Protein AF-A0A7T8GUS4-F1 (afdb_monomer_lite)

Sequence (149 aa):
DAEEMDMKSHGSVISHLLSQVRIGMDLTKIRRSLWRCIRTSLPTRLFHGIAEGSSPEERMVGVLRGDGHPLPKKPYNPILGETFYCHWELPEEDGGSSSSKLSSEGPLPRCKEDDLVFVAEQVSHHPPISAFMRNIKRRGFCECTYLHK

InterPro domains:
  IPR000648 Oxysterol-binding protein [PF01237] (73-135)
  IPR000648 Oxysterol-binding protein [PTHR10972] (4-141)
  IPR018494 Oxysterol-binding protein, conserved site [PS01013] (121-131)
  IPR037239 Oxysterol-binding protein superfamily [SSF144000] (8-142)

Radius of gyration: 21.09 Å; chains: 1; bounding box: 67×36×52 Å

Organism: Caligus rogercresseyi (NCBI:txid217165)

Foldseek 3Di:
DVVVVVVVVVVVVVVVVVVVDDDPDDPLPPDDAQVVQVVVFQPPPQQLCLLVDPDPVSNVVSVVVRPDGDRGDDHHQDDAFDKDKDKADDDDDVPDPQQPDQPPDDPDRRDGLQIWIKMKGQHDVVQTKMWMWIDRRVSRDIDTDMDGD

Secondary structure (DSSP, 8-state):
-HHHHHHHHHHHHHHHHHHHPPTT---TTS---HHHHHHHH--TTTTTTGGG-SSHHHHHHHHHHTT--PPPS----PPTT-EEEEEEPPPPPTTS-----B-SSSS-TT-BTTSEEEEEEEEEETTEEEEEEEEETTTTEEEEEEEE-

Structure (mmCIF, N/CA/C/O backbone):
data_AF-A0A7T8GUS4-F1
#
_entry.id   AF-A0A7T8GUS4-F1
#
loop_
_atom_site.group_PDB
_atom_site.id
_atom_site.type_symbol
_atom_site.label_atom_id
_atom_site.label_alt_id
_atom_site.label_comp_id
_atom_site.label_asym_id
_atom_site.label_entity_id
_atom_site.label_seq_id
_atom_site.pdbx_PDB_ins_code
_atom_site.Cartn_x
_atom_site.Cartn_y
_atom_site.Cartn_z
_atom_site.occupancy
_atom_site.B_iso_or_equiv
_atom_site.auth_seq_id
_atom_site.auth_comp_id
_atom_site.auth_asym_id
_atom_site.auth_atom_id
_atom_site.pdbx_PDB_model_num
ATOM 1 N N . ASP A 1 1 ? 44.944 19.926 -3.735 1.00 48.31 1 ASP A N 1
ATOM 2 C CA . ASP A 1 1 ? 45.413 18.988 -4.779 1.00 48.31 1 ASP A CA 1
ATOM 3 C C . ASP A 1 1 ? 44.629 17.682 -4.881 1.00 48.31 1 ASP A C 1
ATOM 5 O O . ASP A 1 1 ? 44.243 17.343 -5.991 1.00 48.31 1 ASP A O 1
ATOM 9 N N . ALA A 1 2 ? 44.308 16.975 -3.789 1.00 49.81 2 ALA A N 1
ATOM 10 C CA . ALA A 1 2 ? 43.504 15.741 -3.874 1.00 49.81 2 ALA A CA 1
ATOM 11 C C . ALA A 1 2 ? 42.0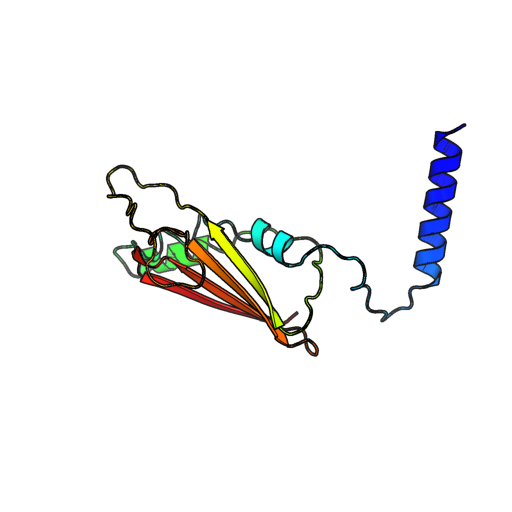24 15.971 -4.267 1.00 49.81 2 ALA A C 1
ATOM 13 O O . ALA A 1 2 ? 41.480 15.223 -5.075 1.00 49.81 2 ALA A O 1
ATOM 14 N N . GLU A 1 3 ? 41.387 17.036 -3.768 1.00 51.75 3 GLU A N 1
ATOM 15 C CA . GLU A 1 3 ? 39.976 17.352 -4.076 1.00 51.75 3 GLU A CA 1
ATOM 16 C C . GLU A 1 3 ? 39.765 17.861 -5.517 1.00 51.75 3 GLU A C 1
ATOM 18 O O . GLU A 1 3 ? 38.722 17.633 -6.127 1.00 51.75 3 GLU A O 1
ATOM 23 N N . GLU A 1 4 ? 40.780 18.498 -6.109 1.00 51.56 4 GLU A N 1
ATOM 24 C CA . GLU A 1 4 ? 40.706 19.018 -7.482 1.00 51.56 4 GLU A CA 1
ATOM 25 C C . GLU A 1 4 ? 40.830 17.903 -8.540 1.00 51.56 4 GLU A C 1
ATOM 27 O O . GLU A 1 4 ? 40.249 17.989 -9.627 1.00 51.56 4 GLU A O 1
ATOM 32 N N . MET A 1 5 ? 41.563 16.829 -8.217 1.00 51.66 5 MET A N 1
ATOM 33 C CA . MET A 1 5 ? 41.643 15.617 -9.041 1.00 51.66 5 MET A CA 1
ATOM 34 C C . MET A 1 5 ? 40.341 14.808 -8.999 1.00 51.66 5 MET A C 1
ATOM 36 O O . MET A 1 5 ? 39.923 14.274 -10.029 1.00 51.66 5 MET A O 1
ATOM 40 N N . ASP A 1 6 ? 39.679 14.760 -7.843 1.00 53.78 6 ASP A N 1
ATOM 41 C CA . ASP A 1 6 ? 38.414 14.046 -7.652 1.00 53.78 6 ASP A CA 1
ATOM 42 C C . ASP A 1 6 ? 37.279 14.677 -8.477 1.00 53.78 6 ASP A C 1
ATOM 44 O O . ASP A 1 6 ? 36.577 13.999 -9.229 1.00 53.78 6 ASP A O 1
ATOM 48 N N . MET A 1 7 ? 37.181 16.010 -8.479 1.00 54.69 7 MET A N 1
ATOM 49 C CA . MET A 1 7 ? 36.165 16.738 -9.249 1.00 54.69 7 MET A CA 1
ATOM 50 C C . MET A 1 7 ? 36.341 16.588 -10.773 1.00 54.69 7 MET A C 1
ATOM 52 O O . MET A 1 7 ? 35.358 16.451 -11.508 1.00 54.69 7 MET A O 1
ATOM 56 N N . LYS A 1 8 ? 37.591 16.545 -11.260 1.00 57.38 8 LYS A N 1
ATOM 57 C CA . LYS A 1 8 ? 37.919 16.277 -12.676 1.00 57.38 8 LYS A CA 1
ATOM 58 C C . LYS A 1 8 ? 37.608 14.827 -13.070 1.00 57.38 8 LYS A C 1
ATOM 60 O O . LYS A 1 8 ? 37.084 14.592 -14.160 1.00 57.38 8 LYS A O 1
ATOM 65 N N . SER A 1 9 ? 37.869 13.870 -12.178 1.00 56.56 9 SER A N 1
ATOM 66 C CA . SER A 1 9 ? 37.525 12.453 -12.362 1.00 56.56 9 SER A CA 1
ATOM 67 C C . SER A 1 9 ? 36.008 12.252 -12.452 1.00 56.56 9 SER A C 1
ATOM 69 O O . SER A 1 9 ? 35.504 11.659 -13.410 1.00 56.56 9 SER A O 1
ATOM 71 N N . HIS A 1 10 ? 35.253 12.853 -11.529 1.00 56.88 10 HIS A N 1
ATOM 72 C CA . HIS A 1 10 ? 33.791 12.830 -11.540 1.00 56.88 10 HIS A CA 1
ATOM 73 C C . HIS A 1 10 ? 33.196 13.506 -12.785 1.00 56.88 10 HIS A C 1
ATOM 75 O O . HIS A 1 10 ? 32.264 12.966 -13.386 1.00 56.88 10 HIS A O 1
ATOM 81 N N . GLY A 1 11 ? 33.755 14.637 -13.226 1.00 62.44 11 GLY A N 1
ATOM 82 C CA . GLY A 1 11 ? 33.340 15.315 -14.460 1.00 62.44 11 GLY A CA 1
ATOM 83 C C . GLY A 1 11 ? 33.559 14.469 -15.721 1.00 62.44 11 GLY A C 1
ATOM 84 O O . GLY A 1 11 ? 32.690 14.429 -16.594 1.00 62.44 11 GLY A O 1
ATOM 85 N N . SER A 1 12 ? 34.674 13.733 -15.788 1.00 72.25 12 SER A N 1
ATOM 86 C CA . SER A 1 12 ? 34.985 12.810 -16.889 1.00 72.25 12 SER A CA 1
ATOM 87 C C . SER A 1 12 ? 33.982 11.651 -16.972 1.00 72.25 12 SER A C 1
ATOM 89 O O . SER A 1 12 ? 33.470 11.341 -18.049 1.00 72.25 12 SER A O 1
ATOM 91 N N . VAL A 1 13 ? 33.604 11.072 -15.827 1.00 70.19 13 VAL A N 1
ATOM 92 C CA . VAL A 1 13 ? 32.603 9.993 -15.759 1.00 70.19 13 VAL A CA 1
ATOM 93 C C . VAL A 1 13 ? 31.215 10.488 -16.174 1.00 70.19 13 VAL A C 1
ATOM 95 O O . VAL A 1 13 ? 30.529 9.816 -16.945 1.00 70.19 13 VAL A O 1
ATOM 98 N N . ILE A 1 14 ? 30.803 11.674 -15.713 1.00 73.62 14 ILE A N 1
ATOM 99 C CA . ILE A 1 14 ? 29.506 12.269 -16.077 1.00 73.62 14 ILE A CA 1
ATOM 100 C C . ILE A 1 14 ? 29.461 12.593 -17.576 1.00 73.62 14 ILE A C 1
ATOM 102 O O . ILE A 1 14 ? 28.467 12.288 -18.233 1.00 73.62 14 ILE A O 1
ATOM 106 N N . SER A 1 15 ? 30.534 13.151 -18.141 1.00 73.06 15 SER A N 1
ATOM 107 C CA . SER A 1 15 ? 30.628 13.444 -19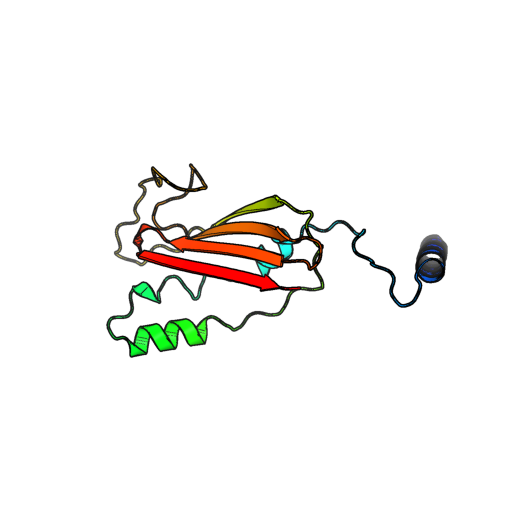.577 1.00 73.06 15 SER A CA 1
ATOM 108 C C . SER A 1 15 ? 30.581 12.169 -20.427 1.00 73.06 15 SER A C 1
ATOM 110 O O . SER A 1 15 ? 29.832 12.101 -21.404 1.00 73.06 15 SER A O 1
ATOM 112 N N . HIS A 1 16 ? 31.295 11.119 -20.007 1.00 71.06 16 HIS A N 1
ATOM 113 C CA . HIS A 1 16 ? 31.252 9.814 -20.661 1.00 71.06 16 HIS A CA 1
ATOM 114 C C . HIS A 1 16 ? 29.840 9.209 -20.636 1.00 71.06 16 HIS A C 1
ATOM 116 O O . HIS A 1 16 ? 29.342 8.780 -21.674 1.00 71.06 16 HIS A O 1
ATOM 122 N N . LEU A 1 17 ? 29.151 9.252 -19.491 1.00 68.75 17 LEU A N 1
ATOM 123 C CA . LEU A 1 17 ? 27.762 8.797 -19.364 1.00 68.75 17 LEU A CA 1
ATOM 124 C C . LEU A 1 17 ? 26.810 9.605 -20.256 1.00 68.75 17 LEU A C 1
ATOM 126 O O . LEU A 1 17 ? 26.000 9.014 -20.959 1.00 68.75 17 LEU A O 1
ATOM 130 N N . LEU A 1 18 ? 26.926 10.935 -20.286 1.00 69.50 18 LEU A N 1
ATOM 131 C CA . LEU A 1 18 ? 26.088 11.792 -21.134 1.00 69.50 18 LEU A CA 1
ATOM 132 C C . LEU A 1 18 ? 26.316 11.527 -22.626 1.00 69.50 18 LEU A C 1
ATOM 134 O O . LEU A 1 18 ? 25.353 11.499 -23.385 1.00 69.50 18 LEU A O 1
ATOM 138 N N . SER A 1 19 ? 27.557 11.259 -23.042 1.00 72.69 19 SER A N 1
ATOM 139 C CA . SER A 1 19 ? 27.874 10.909 -24.435 1.00 72.69 19 SER A CA 1
ATOM 140 C C . SER A 1 19 ? 27.243 9.589 -24.895 1.00 72.69 19 SER A C 1
ATOM 142 O O . SER A 1 19 ? 27.008 9.390 -26.086 1.00 72.69 19 SER A O 1
ATOM 144 N N . GLN A 1 20 ? 26.938 8.694 -23.951 1.00 65.06 20 GLN A N 1
ATOM 145 C CA . GLN A 1 20 ? 26.284 7.418 -24.226 1.00 65.06 20 GLN A CA 1
ATOM 146 C C . GLN A 1 20 ? 24.758 7.538 -24.277 1.00 65.06 20 GLN A C 1
ATOM 148 O O . GLN A 1 20 ? 24.112 6.607 -24.750 1.00 65.06 20 GLN A O 1
ATOM 153 N N . VAL A 1 21 ? 24.171 8.647 -23.812 1.00 62.78 21 VAL A N 1
ATOM 154 C CA . VAL A 1 21 ? 22.718 8.836 -23.733 1.00 62.78 21 VAL A CA 1
ATOM 155 C C . VAL A 1 21 ? 22.209 9.584 -24.963 1.00 62.78 21 VAL A C 1
ATOM 157 O O . VAL A 1 21 ? 22.576 10.724 -25.230 1.00 62.78 21 VAL A O 1
ATOM 160 N N . ARG A 1 22 ? 21.306 8.948 -25.708 1.00 67.81 22 ARG A N 1
ATOM 161 C CA . ARG A 1 22 ? 20.562 9.544 -26.823 1.00 67.81 22 ARG A CA 1
ATOM 162 C C . ARG A 1 22 ? 19.165 9.940 -26.358 1.00 67.81 22 ARG A C 1
ATOM 164 O O . ARG A 1 22 ? 18.592 9.303 -25.474 1.00 67.81 22 ARG A O 1
ATOM 171 N N . ILE A 1 23 ? 18.597 10.968 -26.984 1.00 53.31 23 ILE A N 1
ATOM 172 C CA . ILE A 1 23 ? 17.194 11.352 -26.780 1.00 53.31 23 ILE A CA 1
ATOM 173 C C . ILE A 1 23 ? 16.319 10.137 -27.132 1.00 53.31 23 ILE A C 1
ATOM 175 O O . ILE A 1 23 ? 16.396 9.625 -28.246 1.00 53.31 23 ILE A O 1
ATOM 179 N N . GLY A 1 24 ? 15.551 9.640 -26.157 1.00 56.00 24 GLY A N 1
ATOM 180 C CA . GLY A 1 24 ? 14.752 8.412 -26.276 1.00 56.00 24 GLY A CA 1
ATOM 181 C C . GLY A 1 24 ? 15.378 7.148 -25.668 1.00 56.00 24 GLY A C 1
ATOM 182 O O . GLY A 1 24 ? 14.755 6.092 -25.725 1.00 56.00 24 GLY A O 1
ATOM 183 N N . MET A 1 25 ? 16.575 7.218 -25.069 1.00 63.12 25 MET A N 1
ATOM 184 C CA . MET A 1 25 ? 17.161 6.075 -24.357 1.00 63.12 25 MET A CA 1
ATOM 185 C C . MET A 1 25 ? 16.490 5.817 -23.007 1.00 63.12 25 MET A C 1
ATOM 187 O O . MET A 1 25 ? 16.311 6.724 -22.193 1.00 63.12 25 MET A O 1
ATOM 191 N N . ASP A 1 26 ? 16.182 4.545 -22.753 1.00 51.22 26 ASP A N 1
ATOM 192 C CA . ASP A 1 26 ? 15.681 4.088 -21.464 1.00 51.22 26 ASP A CA 1
ATOM 193 C C . ASP A 1 26 ? 16.820 4.023 -20.425 1.00 51.22 26 ASP A C 1
ATOM 195 O O . ASP A 1 26 ? 17.755 3.227 -20.523 1.00 51.22 26 ASP A O 1
ATOM 199 N N . LEU A 1 27 ? 16.741 4.901 -19.422 1.00 52.47 27 LEU A N 1
ATOM 200 C CA . LEU A 1 27 ? 17.725 5.062 -18.344 1.00 52.47 27 LEU A CA 1
ATOM 201 C C . LEU A 1 27 ? 17.444 4.158 -17.125 1.00 52.47 27 LEU A C 1
ATOM 203 O O . LEU A 1 27 ? 17.999 4.373 -16.046 1.00 52.47 27 LEU A O 1
ATOM 207 N N . THR A 1 28 ? 16.595 3.137 -17.256 1.00 52.91 28 THR A N 1
ATOM 208 C CA . THR A 1 28 ? 16.163 2.234 -16.165 1.00 52.91 28 THR A CA 1
ATOM 209 C C . THR A 1 28 ? 17.257 1.368 -15.528 1.00 52.91 28 THR A C 1
ATOM 211 O O . THR A 1 28 ? 16.996 0.691 -14.534 1.00 52.91 28 THR A O 1
ATOM 214 N N . LYS A 1 29 ? 18.505 1.397 -16.012 1.00 46.06 29 LYS A N 1
ATOM 215 C CA . LYS A 1 29 ? 19.586 0.523 -15.511 1.00 46.06 29 LYS A CA 1
ATOM 216 C C . LYS A 1 29 ? 20.230 0.948 -14.181 1.00 46.06 29 LYS A C 1
ATOM 218 O O . LYS A 1 29 ? 21.043 0.195 -13.646 1.00 46.06 29 LYS A O 1
ATOM 223 N N . ILE A 1 30 ? 19.867 2.094 -13.598 1.00 41.62 30 ILE A N 1
ATOM 224 C CA . ILE A 1 30 ? 20.367 2.498 -12.271 1.00 41.62 30 ILE A CA 1
ATOM 225 C C . ILE A 1 30 ? 19.464 1.893 -11.180 1.00 41.62 30 ILE A C 1
ATOM 227 O O . ILE A 1 30 ? 18.340 2.335 -10.944 1.00 41.62 30 ILE A O 1
ATOM 231 N N . ARG A 1 31 ? 19.960 0.838 -10.521 1.00 42.34 31 ARG A N 1
ATOM 232 C CA . ARG A 1 31 ? 19.217 -0.009 -9.569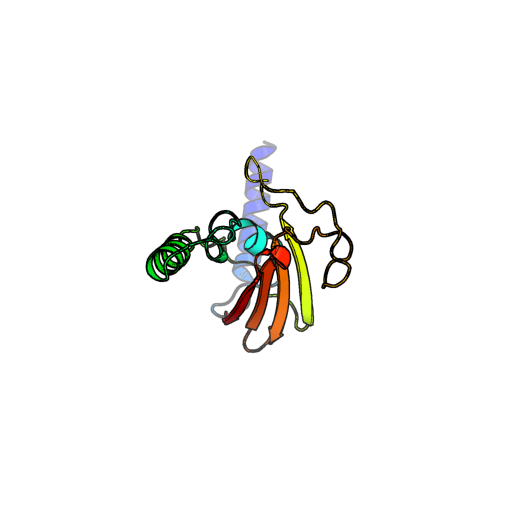 1.00 42.34 31 ARG A CA 1
ATOM 233 C C . ARG A 1 31 ? 18.970 0.689 -8.222 1.00 42.34 31 ARG A C 1
ATOM 235 O O . ARG A 1 31 ? 19.803 0.632 -7.321 1.00 42.34 31 ARG A O 1
ATOM 242 N N . ARG A 1 32 ? 17.787 1.279 -8.033 1.00 48.31 32 ARG A N 1
ATOM 243 C CA . ARG A 1 32 ? 17.226 1.614 -6.706 1.00 48.31 32 ARG A CA 1
ATOM 244 C C . ARG A 1 32 ? 15.822 1.030 -6.600 1.00 48.31 32 ARG A C 1
ATOM 246 O O . ARG A 1 32 ? 14.967 1.460 -7.354 1.00 48.31 32 ARG A O 1
ATOM 253 N N . SER A 1 33 ? 15.571 0.072 -5.703 1.00 53.84 33 SER A N 1
ATOM 254 C CA . SER A 1 33 ? 14.296 -0.669 -5.680 1.00 53.84 33 SER A CA 1
ATOM 255 C C . SER A 1 33 ? 13.072 0.262 -5.671 1.00 53.84 33 SER A C 1
ATOM 257 O O . SER A 1 33 ? 12.933 1.092 -4.768 1.00 53.84 33 SER A O 1
ATOM 259 N N . LEU A 1 34 ? 12.182 0.115 -6.668 1.00 56.34 34 LEU A N 1
ATOM 260 C CA . LEU A 1 34 ? 10.916 0.863 -6.798 1.00 56.34 34 LEU A CA 1
ATOM 261 C C . LEU A 1 34 ? 10.178 0.933 -5.461 1.00 56.34 34 LEU A C 1
ATOM 263 O O . LEU A 1 34 ? 9.667 1.971 -5.042 1.00 56.34 34 LEU A O 1
ATOM 267 N N . TRP A 1 35 ? 10.149 -0.210 -4.792 1.00 56.12 35 TRP A N 1
ATOM 268 C CA . TRP A 1 35 ? 9.378 -0.438 -3.591 1.00 56.12 35 TRP A CA 1
ATOM 269 C C . TRP A 1 35 ? 9.828 0.408 -2.412 1.00 56.12 35 TRP A C 1
ATOM 271 O O . TRP A 1 35 ? 9.011 0.765 -1.570 1.00 56.12 35 TRP A O 1
ATOM 281 N N . ARG A 1 36 ? 11.103 0.816 -2.372 1.00 52.41 36 ARG A N 1
ATOM 282 C CA . ARG A 1 36 ? 11.578 1.740 -1.339 1.00 52.41 36 ARG A CA 1
ATOM 283 C C . ARG A 1 36 ? 10.913 3.106 -1.475 1.00 52.41 36 ARG A C 1
ATOM 285 O O . ARG A 1 36 ? 10.572 3.678 -0.449 1.00 52.41 36 ARG A O 1
ATOM 292 N N . CYS A 1 37 ? 10.709 3.585 -2.704 1.00 53.66 37 CYS A N 1
ATOM 293 C CA . CYS A 1 37 ? 10.025 4.847 -2.984 1.00 53.66 37 CYS A CA 1
ATOM 294 C C . CYS A 1 37 ? 8.532 4.763 -2.656 1.00 53.66 37 CYS A C 1
ATOM 296 O O . CYS A 1 37 ? 8.035 5.648 -1.965 1.00 53.66 37 CYS A O 1
ATOM 298 N N . ILE A 1 38 ? 7.864 3.677 -3.068 1.00 57.06 38 ILE A N 1
ATOM 299 C CA . ILE A 1 38 ? 6.442 3.425 -2.772 1.00 57.06 38 ILE A CA 1
ATOM 300 C C . ILE A 1 38 ? 6.208 3.313 -1.256 1.00 57.06 38 ILE A C 1
ATOM 302 O O . ILE A 1 38 ? 5.288 3.923 -0.726 1.00 57.06 38 ILE A O 1
ATOM 306 N N . ARG A 1 39 ? 7.099 2.633 -0.523 1.00 52.78 39 ARG A N 1
ATOM 307 C CA . ARG A 1 39 ? 7.046 2.544 0.946 1.00 52.78 39 ARG A CA 1
ATOM 308 C C . ARG A 1 39 ? 7.159 3.909 1.637 1.00 52.78 39 ARG A C 1
ATOM 310 O O . ARG A 1 39 ? 6.541 4.109 2.673 1.00 52.78 39 ARG A O 1
ATOM 317 N N . THR A 1 40 ? 7.965 4.834 1.110 1.00 51.22 40 THR A N 1
ATOM 318 C CA . THR A 1 40 ? 8.131 6.182 1.693 1.00 51.22 40 THR A CA 1
ATOM 319 C C . THR A 1 40 ? 7.048 7.181 1.291 1.00 51.22 40 THR A C 1
ATOM 321 O O . THR A 1 40 ? 6.841 8.142 2.023 1.00 51.22 40 THR A O 1
ATOM 324 N N . SER A 1 41 ? 6.376 6.992 0.151 1.00 52.81 41 SER A N 1
ATOM 325 C CA . SER A 1 41 ? 5.351 7.923 -0.346 1.00 52.81 41 SER A CA 1
ATOM 326 C C . SER A 1 41 ? 3.934 7.594 0.109 1.00 52.81 41 SER A C 1
ATOM 328 O O . SER A 1 41 ? 3.024 8.364 -0.171 1.00 52.81 41 SER A O 1
ATOM 330 N N . LEU A 1 42 ? 3.740 6.468 0.796 1.00 56.09 42 LEU A N 1
ATOM 331 C CA . LEU A 1 42 ? 2.441 6.018 1.289 1.00 56.09 42 LEU A CA 1
ATOM 332 C C . LEU A 1 42 ? 2.376 6.051 2.824 1.00 56.09 42 LEU A C 1
ATOM 334 O O . LEU A 1 42 ? 2.414 4.998 3.461 1.00 56.09 42 LEU A O 1
ATOM 338 N N . PRO A 1 43 ? 2.326 7.227 3.467 1.00 55.00 43 PRO A N 1
ATOM 339 C CA . PRO A 1 43 ? 1.984 7.312 4.874 1.00 55.00 43 PRO A CA 1
ATOM 340 C C . PRO A 1 43 ? 0.648 6.637 5.166 1.00 55.00 43 PRO A C 1
ATOM 342 O O . PRO A 1 43 ? -0.429 7.045 4.750 1.00 55.00 43 PRO A O 1
ATOM 345 N N . THR A 1 44 ? 0.758 5.601 5.976 1.00 53.62 44 THR A N 1
ATOM 346 C CA . THR A 1 44 ? -0.299 4.747 6.513 1.00 53.62 44 THR A CA 1
ATOM 347 C C . THR A 1 44 ? -1.256 5.451 7.473 1.00 53.62 44 THR A C 1
ATOM 349 O O . THR A 1 44 ? -2.206 4.840 7.953 1.00 53.62 44 THR A O 1
ATOM 352 N N . ARG A 1 45 ? -1.027 6.738 7.756 1.00 53.19 45 ARG A N 1
ATOM 353 C CA . ARG A 1 45 ? -1.739 7.495 8.793 1.00 53.19 45 ARG A CA 1
ATOM 354 C C . ARG A 1 45 ? -3.148 7.937 8.408 1.00 53.19 45 ARG A C 1
ATOM 356 O O . ARG A 1 45 ? -3.870 8.393 9.280 1.00 53.19 45 ARG A O 1
ATOM 363 N N . LEU A 1 46 ? -3.543 7.842 7.139 1.00 61.47 46 LEU A N 1
ATOM 364 C CA . LEU A 1 46 ? -4.817 8.423 6.693 1.00 61.47 46 LEU A CA 1
ATOM 365 C C . LEU A 1 46 ? -5.915 7.387 6.428 1.00 61.47 46 LEU A C 1
ATOM 367 O O . LEU A 1 46 ? -7.088 7.739 6.438 1.00 61.47 46 LEU A O 1
ATOM 371 N N . PHE A 1 47 ? -5.562 6.111 6.250 1.00 65.88 47 PHE A N 1
ATOM 372 C CA . PHE A 1 47 ? -6.530 5.092 5.830 1.00 65.88 47 PHE A CA 1
ATOM 373 C C . PHE A 1 47 ? -7.151 4.292 6.984 1.00 65.88 47 PHE A C 1
ATOM 375 O O . PHE A 1 47 ? -8.238 3.743 6.820 1.00 65.88 47 PHE A O 1
ATOM 382 N N . HIS A 1 48 ? -6.510 4.239 8.158 1.00 68.31 48 HIS A N 1
ATOM 383 C CA . HIS A 1 48 ?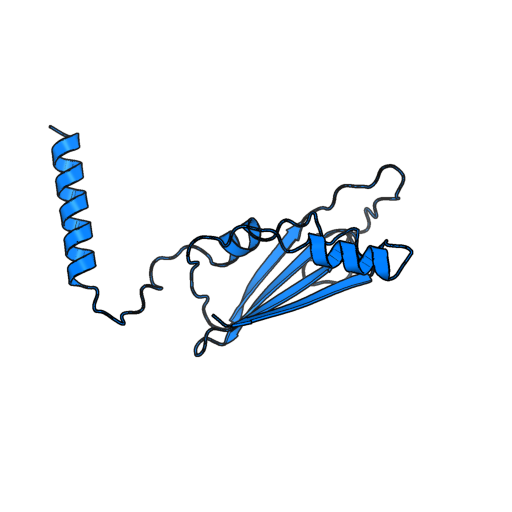 -6.948 3.350 9.241 1.00 68.31 48 HIS A CA 1
ATOM 384 C C . HIS A 1 48 ? -8.290 3.742 9.878 1.00 68.31 48 HIS A C 1
ATOM 386 O O . HIS A 1 48 ? -9.057 2.856 10.240 1.00 68.31 48 HIS A O 1
ATOM 392 N N . GLY A 1 49 ? -8.600 5.040 9.962 1.00 74.75 49 GLY A N 1
ATOM 393 C CA . GLY A 1 49 ? -9.846 5.536 10.562 1.00 74.75 49 GLY A CA 1
ATOM 394 C C . GLY A 1 49 ? -11.036 5.627 9.601 1.00 74.75 49 GLY A C 1
ATOM 395 O O . GLY A 1 49 ? -12.147 5.932 10.022 1.00 74.75 49 GLY A O 1
ATOM 396 N N . ILE A 1 50 ? -10.843 5.375 8.298 1.00 82.81 50 ILE A N 1
ATOM 397 C CA . ILE A 1 50 ? -11.916 5.549 7.301 1.00 82.81 50 ILE A CA 1
ATOM 398 C C . ILE A 1 50 ? -13.056 4.560 7.547 1.00 82.81 50 ILE A C 1
ATOM 400 O O . ILE A 1 50 ? -14.221 4.928 7.443 1.00 82.81 50 ILE A O 1
ATOM 404 N N . ALA A 1 51 ? -12.740 3.308 7.879 1.00 82.25 51 ALA A N 1
ATOM 405 C CA . ALA A 1 51 ? -13.753 2.280 8.119 1.00 82.25 51 ALA A CA 1
ATOM 406 C C . ALA A 1 51 ? -14.541 2.497 9.427 1.00 82.25 51 ALA A C 1
ATOM 408 O O . ALA A 1 51 ? -15.633 1.958 9.574 1.00 82.25 51 ALA A O 1
ATOM 409 N N . GLU A 1 52 ? -14.008 3.301 10.349 1.00 81.00 52 GLU A N 1
ATOM 410 C CA . GLU A 1 52 ? -14.573 3.554 11.682 1.00 81.00 52 GLU A CA 1
ATOM 411 C C . GLU A 1 52 ? -15.542 4.753 11.701 1.00 81.00 52 GLU A C 1
ATOM 413 O O . GLU A 1 52 ? -16.257 4.953 12.681 1.00 81.00 52 GLU A O 1
ATOM 418 N N . GLY A 1 53 ? -15.614 5.534 10.614 1.00 85.12 53 GLY A N 1
ATOM 419 C CA . GLY A 1 53 ? -16.539 6.664 10.497 1.00 85.12 53 GLY A CA 1
ATOM 420 C C . GLY A 1 53 ? -18.004 6.228 10.593 1.00 85.12 53 GLY A C 1
ATOM 421 O O . GLY A 1 53 ? -18.455 5.342 9.853 1.00 85.12 53 GLY A O 1
ATOM 422 N N . SER A 1 54 ? -18.760 6.882 11.478 1.00 89.12 54 SER A N 1
ATOM 423 C CA . SER A 1 54 ? -20.146 6.518 11.797 1.00 89.12 54 SER A CA 1
ATOM 424 C C . SER A 1 54 ? -21.097 6.876 10.655 1.00 89.12 54 SER A C 1
ATOM 426 O O . SER A 1 54 ? -22.004 6.108 10.326 1.00 89.12 54 SER A O 1
ATOM 428 N N . SER A 1 55 ? -20.857 8.011 9.995 1.00 93.75 55 SER A N 1
ATOM 429 C CA . SER A 1 55 ? -21.646 8.480 8.853 1.00 93.75 55 SER A CA 1
ATOM 430 C C . SER A 1 55 ? -20.921 8.261 7.513 1.00 93.75 55 SER A C 1
ATOM 432 O O . SER A 1 55 ? -19.687 8.259 7.461 1.00 93.75 55 SER A O 1
ATOM 434 N N . PRO A 1 56 ? -21.645 8.061 6.395 1.00 93.00 56 PRO A N 1
ATOM 435 C CA . PRO A 1 56 ? -21.044 8.033 5.058 1.00 93.00 56 PRO A CA 1
ATOM 436 C C . PRO A 1 56 ? -20.195 9.273 4.735 1.00 93.00 56 PRO A C 1
ATOM 438 O O . PRO A 1 56 ? -19.160 9.158 4.079 1.00 93.00 56 PRO A O 1
ATOM 441 N N . GLU A 1 57 ? -20.607 10.444 5.218 1.00 92.81 57 GLU A N 1
ATOM 442 C CA . GLU A 1 57 ? -19.939 11.728 5.025 1.00 92.81 57 GLU A CA 1
ATOM 443 C C . GLU A 1 57 ? -18.572 11.759 5.716 1.00 92.81 57 GLU A C 1
ATOM 445 O O . GLU A 1 57 ? -17.583 12.156 5.102 1.00 92.81 57 GLU A O 1
ATOM 450 N N . GLU A 1 58 ? -18.485 11.280 6.961 1.00 88.56 58 GLU A N 1
ATOM 451 C CA . GLU A 1 58 ? -17.216 11.158 7.690 1.00 88.56 58 GLU A CA 1
ATOM 452 C C . GLU A 1 58 ? -16.232 10.243 6.962 1.00 88.56 58 GLU A C 1
ATOM 454 O O . GLU A 1 58 ? -15.059 10.592 6.806 1.00 88.56 58 GLU A O 1
ATOM 459 N N . ARG A 1 59 ? -16.714 9.101 6.453 1.00 88.44 59 ARG A N 1
ATOM 460 C CA . ARG A 1 59 ? -15.879 8.172 5.679 1.00 88.44 59 ARG A CA 1
ATOM 461 C C . ARG A 1 59 ? -15.382 8.813 4.385 1.00 88.44 59 ARG A C 1
ATOM 463 O O . ARG A 1 59 ? -14.203 8.691 4.062 1.00 88.44 59 ARG A O 1
ATOM 470 N N . MET A 1 60 ? -16.246 9.546 3.679 1.00 88.81 60 MET A N 1
ATOM 471 C CA . MET A 1 60 ? -15.879 10.280 2.463 1.00 88.81 60 MET A CA 1
ATOM 472 C C . MET A 1 60 ? -14.815 11.349 2.743 1.00 88.81 60 MET A C 1
ATOM 474 O O . MET A 1 60 ? -13.814 11.435 2.034 1.00 88.81 60 MET A O 1
ATOM 478 N N . VAL A 1 61 ? -14.981 12.135 3.809 1.00 86.25 61 VAL A N 1
ATOM 479 C CA . VAL A 1 61 ? -13.983 13.130 4.231 1.00 86.25 61 VAL A CA 1
ATOM 480 C C . VAL A 1 61 ? -12.654 12.460 4.593 1.00 86.25 61 VAL A C 1
ATOM 482 O O . VAL A 1 61 ? -11.596 12.998 4.264 1.00 86.25 61 VAL A O 1
ATOM 485 N N . GLY A 1 62 ? -12.691 11.285 5.228 1.00 82.44 62 GLY A N 1
ATOM 486 C CA . GLY A 1 62 ? -11.507 10.473 5.512 1.00 82.44 62 GLY A CA 1
ATOM 487 C C . GLY A 1 62 ? -10.731 10.091 4.248 1.00 82.44 62 GLY A C 1
ATOM 488 O O . GLY A 1 62 ? -9.523 10.316 4.190 1.00 82.44 62 GLY A O 1
ATOM 489 N N . VAL A 1 63 ? -11.424 9.610 3.209 1.00 81.94 63 VAL A N 1
ATOM 490 C CA . VAL A 1 63 ? -10.819 9.295 1.900 1.00 81.94 63 VAL A CA 1
ATOM 491 C C . VAL A 1 63 ? -10.158 10.531 1.287 1.00 81.94 63 VAL A C 1
ATOM 493 O O . VAL A 1 63 ? -8.996 10.475 0.896 1.00 81.94 63 VAL A O 1
ATOM 496 N N . LEU A 1 64 ? -10.861 11.667 1.262 1.00 82.31 64 LEU A N 1
ATOM 497 C CA . LEU A 1 64 ? -10.363 12.906 0.648 1.00 82.31 64 LEU A CA 1
ATOM 498 C C . LEU A 1 64 ? -9.133 13.488 1.359 1.00 82.31 64 LEU A C 1
ATOM 500 O O . LEU A 1 64 ? -8.306 14.146 0.733 1.00 82.31 64 LEU A O 1
ATOM 504 N N . ARG A 1 65 ? -8.988 13.251 2.666 1.00 76.38 65 ARG A N 1
ATOM 505 C CA . ARG A 1 65 ? -7.804 13.674 3.430 1.00 76.38 65 ARG A CA 1
ATOM 506 C C . ARG A 1 65 ? -6.568 12.820 3.131 1.00 76.38 65 ARG A C 1
ATOM 508 O O . ARG A 1 65 ? -5.466 13.282 3.410 1.00 76.38 65 ARG A O 1
ATOM 515 N N . GLY A 1 66 ? -6.744 11.621 2.568 1.00 65.62 66 GLY A N 1
ATOM 516 C CA . GLY A 1 66 ? -5.710 10.616 2.299 1.00 65.62 66 GLY A CA 1
ATOM 517 C C . GLY A 1 66 ? -4.676 10.953 1.223 1.00 65.62 66 GLY A C 1
ATOM 518 O O . GLY A 1 66 ? -3.612 10.339 1.193 1.00 65.62 66 GLY A O 1
ATOM 519 N N . ASP A 1 67 ? -4.954 11.931 0.362 1.00 57.97 67 ASP A N 1
ATOM 520 C CA . ASP A 1 67 ? -4.284 12.065 -0.943 1.00 57.97 67 ASP A CA 1
ATOM 521 C C . ASP A 1 67 ? -3.056 13.002 -0.972 1.00 57.97 67 ASP A C 1
ATOM 523 O O . ASP A 1 67 ? -2.541 13.372 -2.027 1.00 57.97 67 ASP A O 1
ATOM 527 N N . GLY A 1 68 ? -2.550 13.412 0.191 1.00 53.88 68 GLY A N 1
ATOM 528 C CA . GLY A 1 68 ? -1.552 14.479 0.295 1.00 53.88 68 GLY A CA 1
ATOM 529 C C . GLY A 1 68 ? -0.115 14.008 0.502 1.00 53.88 68 GLY A C 1
ATOM 530 O O . GLY A 1 68 ? 0.445 14.300 1.559 1.00 53.88 68 GLY A O 1
ATOM 531 N N . HIS A 1 69 ? 0.523 13.338 -0.468 1.00 56.31 69 HIS A N 1
ATOM 532 C CA . HIS A 1 69 ? 1.943 12.971 -0.328 1.00 56.31 69 HIS A CA 1
ATOM 533 C C . HIS A 1 69 ? 2.839 13.339 -1.516 1.00 56.31 69 HIS A C 1
ATOM 535 O O . HIS A 1 69 ? 2.446 13.193 -2.673 1.00 56.31 69 HIS A O 1
ATOM 541 N N . PRO A 1 70 ? 4.073 13.815 -1.242 1.00 51.81 70 PRO A N 1
ATOM 542 C CA . PRO A 1 70 ? 5.000 14.220 -2.284 1.00 51.81 70 PRO A CA 1
ATOM 543 C C . PRO A 1 70 ? 5.395 13.017 -3.139 1.00 51.81 70 PRO A C 1
ATOM 545 O O . PRO A 1 70 ? 5.863 11.995 -2.630 1.00 51.81 70 PRO A O 1
ATOM 548 N N . LEU A 1 71 ? 5.234 13.173 -4.453 1.00 53.69 71 LEU A N 1
ATOM 549 C CA . LEU A 1 71 ? 5.649 12.177 -5.431 1.00 53.69 71 LEU A CA 1
ATOM 550 C C . LEU A 1 71 ? 7.157 11.914 -5.273 1.00 53.69 71 LEU A C 1
ATOM 552 O O . LEU A 1 71 ? 7.966 12.843 -5.392 1.00 53.69 71 LEU A O 1
ATOM 556 N N . PRO A 1 72 ? 7.571 10.670 -4.981 1.00 56.56 72 PRO A N 1
ATOM 557 C CA . PRO A 1 72 ? 8.979 10.351 -4.841 1.00 56.56 72 PRO A CA 1
ATOM 558 C C . PRO A 1 72 ? 9.700 10.532 -6.185 1.00 56.56 72 PRO A C 1
ATOM 560 O O . PRO A 1 72 ? 9.119 10.361 -7.257 1.00 56.56 72 PRO A O 1
ATOM 563 N N . LYS A 1 73 ? 11.001 10.859 -6.126 1.00 57.78 73 LYS A N 1
ATOM 564 C CA . LYS A 1 73 ? 11.880 10.941 -7.309 1.00 57.78 73 LYS A CA 1
ATOM 565 C C . LYS A 1 73 ? 11.768 9.661 -8.151 1.00 57.78 73 LYS A C 1
ATOM 567 O O . LYS A 1 73 ? 11.633 8.582 -7.576 1.00 57.78 73 LYS A O 1
ATOM 572 N N . LYS A 1 74 ? 11.873 9.798 -9.486 1.00 61.28 74 LYS A N 1
ATOM 573 C CA . LYS A 1 74 ? 11.679 8.728 -10.488 1.00 61.28 74 LYS A CA 1
ATOM 574 C C . LYS A 1 74 ? 12.222 7.377 -9.987 1.00 61.28 74 LYS A C 1
ATOM 576 O O . LYS A 1 74 ? 13.440 7.236 -9.847 1.00 61.28 74 LYS A O 1
ATOM 581 N N . PRO A 1 75 ? 11.347 6.405 -9.693 1.00 66.44 75 PRO A N 1
ATOM 582 C CA . PRO A 1 75 ? 11.784 5.126 -9.168 1.00 66.44 75 PRO A CA 1
ATOM 583 C C . PRO A 1 75 ? 12.270 4.189 -10.283 1.00 66.44 75 PRO A C 1
ATOM 585 O O . PRO A 1 75 ? 12.078 4.454 -11.471 1.00 66.44 75 PRO A O 1
ATOM 588 N N . TYR A 1 76 ? 12.877 3.067 -9.891 1.00 67.38 76 TYR A N 1
ATOM 589 C CA . TYR A 1 76 ? 13.184 1.961 -10.801 1.00 67.38 76 TYR A CA 1
ATOM 590 C C . TYR A 1 76 ? 11.917 1.410 -11.467 1.00 67.38 76 TYR A C 1
ATOM 592 O O . TYR A 1 76 ? 10.831 1.446 -10.882 1.00 67.38 76 TYR A O 1
ATOM 600 N N . ASN A 1 77 ? 12.060 0.901 -12.690 1.00 77.69 77 ASN A N 1
ATOM 601 C CA . ASN A 1 77 ? 11.001 0.160 -13.364 1.00 77.69 77 ASN A CA 1
ATOM 602 C C . ASN A 1 77 ? 11.164 -1.330 -13.028 1.00 77.69 77 ASN A C 1
ATOM 604 O O . ASN A 1 77 ? 12.168 -1.906 -13.449 1.00 77.69 77 ASN A O 1
ATOM 608 N N . PRO A 1 78 ? 10.253 -1.946 -12.259 1.00 82.38 78 PRO A N 1
ATOM 609 C CA . PRO A 1 78 ? 10.370 -3.351 -11.898 1.00 82.38 78 PRO A CA 1
ATOM 610 C C . PRO A 1 78 ? 10.345 -4.266 -13.116 1.00 82.38 78 PRO A C 1
ATOM 612 O O . PRO A 1 78 ? 9.781 -3.937 -14.168 1.00 82.38 78 PRO A O 1
ATOM 615 N N . ILE A 1 79 ? 10.906 -5.456 -12.939 1.00 86.50 79 ILE A N 1
ATOM 616 C CA . ILE A 1 79 ? 10.761 -6.541 -13.911 1.00 86.50 79 ILE A CA 1
ATOM 617 C C . ILE A 1 79 ? 9.379 -7.187 -13.782 1.00 86.50 79 ILE A C 1
ATOM 619 O O . ILE A 1 79 ? 8.774 -7.146 -12.715 1.00 86.50 79 ILE A O 1
ATOM 623 N N . LEU A 1 80 ? 8.881 -7.795 -14.861 1.00 88.94 80 LEU A N 1
ATOM 624 C CA . LEU A 1 80 ? 7.622 -8.544 -14.832 1.00 88.94 80 LEU A CA 1
ATOM 625 C C . LEU A 1 80 ? 7.650 -9.623 -13.734 1.00 88.94 80 LEU A C 1
ATOM 627 O O . LEU A 1 80 ? 8.622 -10.370 -13.631 1.00 88.94 80 LEU A O 1
ATOM 631 N N . GLY A 1 81 ? 6.587 -9.695 -12.935 1.00 88.69 81 GLY A N 1
ATOM 632 C CA . GLY A 1 81 ? 6.440 -10.625 -11.815 1.00 88.69 81 GLY A CA 1
ATOM 633 C C . GLY A 1 81 ? 7.189 -10.221 -10.543 1.00 88.69 81 GLY A C 1
ATOM 634 O O . GLY A 1 81 ? 7.118 -10.938 -9.549 1.00 88.69 81 GLY A O 1
ATOM 635 N N . GLU A 1 82 ? 7.909 -9.092 -10.523 1.00 88.19 82 GLU A N 1
ATOM 636 C CA . GLU A 1 82 ? 8.538 -8.609 -9.292 1.00 88.19 82 GLU A CA 1
ATOM 637 C C . GLU A 1 82 ? 7.462 -8.263 -8.259 1.00 88.19 82 GLU A C 1
ATOM 639 O O . GLU A 1 82 ? 6.645 -7.367 -8.485 1.00 88.19 82 GLU A O 1
ATOM 644 N N . THR A 1 83 ? 7.487 -8.953 -7.118 1.00 88.56 83 THR A N 1
ATOM 645 C CA . THR A 1 83 ? 6.551 -8.730 -6.014 1.00 88.56 83 THR A CA 1
ATOM 646 C C . THR A 1 83 ? 7.235 -8.072 -4.823 1.00 88.56 83 THR A C 1
ATOM 648 O O . THR A 1 83 ? 8.402 -8.325 -4.516 1.00 88.56 83 THR A O 1
ATOM 651 N N . PHE A 1 84 ? 6.479 -7.259 -4.100 1.00 85.81 84 PHE A N 1
ATOM 652 C CA . PHE A 1 84 ? 6.886 -6.642 -2.855 1.00 85.81 84 PHE A CA 1
ATOM 653 C C . PHE A 1 84 ? 5.806 -6.791 -1.799 1.00 85.81 84 PHE A C 1
ATOM 655 O O . PHE A 1 84 ? 4.624 -6.587 -2.063 1.00 85.81 84 PHE A O 1
ATOM 662 N N . TYR A 1 85 ? 6.257 -7.095 -0.588 1.00 86.38 85 TYR A N 1
ATOM 663 C CA . TYR A 1 85 ? 5.418 -7.275 0.580 1.00 86.38 85 TYR A CA 1
ATOM 664 C C . TYR A 1 85 ? 5.970 -6.418 1.714 1.00 86.38 85 TYR A C 1
ATOM 666 O O . TYR A 1 85 ? 7.168 -6.463 2.011 1.00 86.38 85 TYR A O 1
ATOM 674 N N . CYS A 1 86 ? 5.108 -5.655 2.372 1.00 85.19 86 CYS A N 1
ATOM 675 C CA . CYS A 1 86 ? 5.427 -5.022 3.642 1.00 85.19 86 CYS A CA 1
ATOM 676 C C . CYS A 1 86 ? 4.179 -4.872 4.504 1.00 85.19 86 CYS A C 1
ATOM 678 O O . CYS A 1 86 ? 3.055 -5.057 4.044 1.00 85.19 86 CYS A O 1
ATOM 680 N N . HIS A 1 87 ? 4.389 -4.518 5.763 1.00 85.62 87 HIS A N 1
ATOM 681 C CA . HIS A 1 87 ? 3.315 -4.139 6.659 1.00 85.62 87 HIS A CA 1
ATOM 682 C C . HIS A 1 87 ? 3.743 -2.946 7.507 1.00 85.62 87 HIS A C 1
ATOM 684 O O . HIS A 1 87 ? 4.939 -2.668 7.646 1.00 85.62 87 HIS A O 1
ATOM 690 N N . TRP A 1 88 ? 2.757 -2.253 8.058 1.00 84.69 88 TRP A N 1
ATOM 691 C CA . TRP A 1 88 ? 2.947 -1.243 9.083 1.00 84.69 88 TRP A CA 1
ATOM 692 C C . TRP A 1 88 ? 2.098 -1.596 10.289 1.00 84.69 88 TRP A C 1
ATOM 694 O O . TRP A 1 88 ? 0.900 -1.852 10.161 1.00 84.69 88 TRP A O 1
ATOM 704 N N . GLU A 1 89 ? 2.734 -1.556 11.451 1.00 83.25 89 GLU A N 1
ATOM 705 C CA . GLU A 1 89 ? 2.039 -1.604 12.728 1.00 83.25 89 GLU A CA 1
ATOM 706 C C . GLU A 1 89 ? 1.276 -0.290 12.905 1.00 83.25 89 GLU A C 1
ATOM 708 O O . GLU A 1 89 ? 1.854 0.801 12.808 1.00 83.25 89 GLU A O 1
ATOM 713 N N . LEU A 1 90 ? -0.038 -0.390 13.093 1.00 78.69 90 LEU A N 1
ATOM 714 C CA . LEU A 1 90 ? -0.879 0.768 13.363 1.00 78.69 90 LEU A CA 1
ATOM 715 C C . LEU A 1 90 ? -0.828 1.101 14.860 1.00 78.69 90 LEU A C 1
ATOM 717 O O . LEU A 1 90 ? -0.752 0.184 15.680 1.00 78.69 90 LEU A O 1
ATOM 721 N N . PRO A 1 91 ? -0.842 2.395 15.229 1.00 73.94 91 PRO A N 1
ATOM 722 C CA . PRO A 1 91 ? -0.914 2.785 16.629 1.00 73.94 91 PRO A CA 1
ATOM 723 C C . PRO A 1 91 ? -2.199 2.236 17.255 1.00 73.94 91 PRO A C 1
ATOM 725 O O . PRO A 1 91 ? -3.270 2.290 16.647 1.00 73.94 91 PRO A O 1
ATOM 728 N N . GLU A 1 92 ? -2.069 1.700 18.466 1.00 66.88 92 GLU A N 1
ATOM 729 C CA . GLU A 1 92 ? -3.210 1.272 19.270 1.00 66.88 92 GLU A CA 1
ATOM 730 C C . GLU A 1 92 ? -4.018 2.517 19.662 1.00 66.88 92 GLU A C 1
ATOM 732 O O . GLU A 1 92 ? -3.445 3.513 20.106 1.00 66.88 92 GLU A O 1
ATOM 737 N N . GLU A 1 93 ? -5.336 2.494 19.461 1.00 63.31 93 GLU A N 1
ATOM 738 C CA . GLU A 1 93 ? -6.194 3.533 20.031 1.00 63.31 93 GLU A CA 1
ATOM 739 C C . GLU A 1 93 ? -6.374 3.252 21.523 1.00 63.31 93 GLU A C 1
ATOM 741 O O . GLU A 1 93 ? -6.690 2.122 21.907 1.00 63.31 93 GLU A O 1
ATOM 746 N N . ASP A 1 94 ? -6.159 4.272 22.359 1.00 47.38 94 ASP A N 1
ATOM 747 C CA . ASP A 1 94 ? -6.292 4.186 23.815 1.00 47.38 94 ASP A CA 1
ATOM 748 C C . ASP A 1 94 ? -7.686 3.645 24.193 1.00 47.38 94 ASP A C 1
ATOM 750 O O . ASP A 1 94 ? -8.690 4.355 24.142 1.00 47.38 94 ASP A O 1
ATOM 754 N N . GLY A 1 95 ? -7.750 2.360 24.560 1.00 53.69 95 GLY A N 1
ATOM 755 C CA . GLY A 1 95 ? -8.972 1.667 24.990 1.00 53.69 95 GLY A CA 1
ATOM 756 C C . GLY A 1 95 ? -9.484 0.569 24.051 1.00 53.69 95 GLY A C 1
ATOM 757 O O . GLY A 1 95 ? -10.376 -0.188 24.437 1.00 53.69 95 GLY A O 1
ATOM 758 N N . GLY A 1 96 ? -8.916 0.421 22.852 1.00 52.50 96 GLY A N 1
ATOM 759 C CA . GLY A 1 96 ? -9.208 -0.694 21.952 1.00 52.50 96 GLY A CA 1
ATOM 760 C C . GLY A 1 96 ? -8.338 -1.907 22.276 1.00 52.50 96 GLY A C 1
ATOM 761 O O . GLY A 1 96 ? -7.119 -1.795 22.338 1.00 52.50 96 GLY A O 1
ATOM 762 N N . SER A 1 97 ? -8.942 -3.085 22.460 1.00 50.28 97 SER A N 1
ATOM 763 C CA . SER A 1 97 ? -8.205 -4.353 22.536 1.00 50.28 97 SER A CA 1
ATOM 764 C C . SER A 1 97 ? -7.327 -4.495 21.292 1.00 50.28 97 SER A C 1
ATOM 766 O O . SER A 1 97 ? -7.823 -4.797 20.203 1.00 50.28 97 SER A O 1
ATOM 768 N N . SER A 1 98 ? -6.019 -4.287 21.442 1.00 55.31 98 SER A N 1
ATOM 769 C CA . SER A 1 98 ? -5.086 -4.656 20.396 1.00 55.31 98 SER A CA 1
ATOM 770 C C . SER A 1 98 ? -5.152 -6.164 20.238 1.00 55.31 98 SER A C 1
ATOM 772 O O . SER A 1 98 ? -4.963 -6.947 21.174 1.00 55.31 98 SER A O 1
ATOM 774 N N . SER A 1 99 ? -5.524 -6.590 19.037 1.00 59.44 99 SER A N 1
ATOM 775 C CA . SER A 1 99 ? -5.490 -7.999 18.703 1.00 59.44 99 SER A CA 1
ATOM 776 C C . SER A 1 99 ? -4.017 -8.385 18.593 1.00 59.44 99 SER A C 1
ATOM 778 O O . SER A 1 99 ? -3.382 -8.200 17.557 1.00 59.44 99 SER A O 1
ATOM 780 N N . SER A 1 100 ? -3.454 -8.926 19.676 1.00 64.38 100 SER A N 1
ATOM 781 C CA . SER A 1 100 ? -2.167 -9.636 19.655 1.00 64.38 100 SER A CA 1
ATOM 782 C C . SER A 1 100 ? -2.238 -10.923 18.824 1.00 64.38 100 SER A C 1
ATOM 784 O O . SER A 1 100 ? -1.229 -11.600 18.616 1.00 64.38 100 SER A O 1
ATOM 786 N N . LYS A 1 101 ? -3.435 -11.255 18.324 1.00 73.31 101 LYS A N 1
ATOM 787 C CA . LYS A 1 101 ? -3.676 -12.346 17.402 1.00 73.31 101 LYS A CA 1
ATOM 788 C C . LYS A 1 101 ? -2.958 -12.055 16.089 1.00 73.31 101 LYS A C 1
ATOM 790 O O . LYS A 1 101 ? -3.301 -11.147 15.326 1.00 73.31 101 LYS A O 1
ATOM 795 N N . LEU A 1 102 ? -1.942 -12.869 15.837 1.00 76.06 102 LEU A N 1
ATOM 796 C CA . LEU A 1 102 ? -1.333 -12.983 14.525 1.00 76.06 102 LEU A CA 1
ATOM 797 C C . LEU A 1 102 ? -2.411 -13.384 13.522 1.00 76.06 102 LEU A C 1
ATOM 799 O O . LEU A 1 102 ? -3.238 -14.257 13.802 1.00 76.06 102 LEU A O 1
ATOM 803 N N . SER A 1 103 ? -2.392 -12.753 12.353 1.00 70.12 103 SER A N 1
ATOM 804 C CA . SER A 1 103 ? -3.280 -13.152 11.275 1.00 70.12 103 SER A CA 1
ATOM 805 C C . SER A 1 103 ? -2.950 -14.591 10.887 1.00 70.12 103 SER A C 1
ATOM 807 O O . SER A 1 103 ? -1.852 -14.881 10.416 1.00 70.12 103 SER A O 1
ATOM 809 N N . SER A 1 104 ? -3.903 -15.502 11.082 1.00 67.88 104 SER A N 1
ATOM 810 C CA . SER A 1 104 ? -3.762 -16.909 10.685 1.00 67.88 104 SER A CA 1
ATOM 811 C C . SER A 1 104 ? -3.786 -17.099 9.165 1.00 67.88 104 SER A C 1
ATOM 813 O O . SER A 1 104 ? -3.457 -18.172 8.673 1.00 67.88 104 SER A O 1
ATOM 815 N N . GLU A 1 105 ? -4.188 -16.063 8.423 1.00 68.19 105 GLU A N 1
ATOM 816 C CA . GLU A 1 105 ? -4.323 -16.072 6.968 1.00 68.19 105 GLU A CA 1
ATOM 817 C C . GLU A 1 105 ? -3.929 -14.713 6.390 1.00 68.19 105 GLU A C 1
ATOM 819 O O . GLU A 1 105 ? -4.367 -13.670 6.884 1.00 68.19 105 GLU A O 1
ATOM 824 N N . GLY A 1 106 ? -3.137 -14.715 5.325 1.00 70.88 106 GLY A N 1
ATOM 825 C CA . GLY A 1 106 ? -2.711 -13.504 4.634 1.00 70.88 106 GLY A CA 1
ATOM 826 C C . GLY A 1 106 ? -1.344 -13.672 3.973 1.00 70.88 106 GLY A C 1
ATOM 827 O O . GLY A 1 106 ? -0.658 -14.665 4.214 1.00 70.88 106 GLY A O 1
ATOM 828 N N . PRO A 1 107 ? -0.920 -12.702 3.150 1.00 72.69 107 PRO A N 1
ATOM 829 C CA . PRO A 1 107 ? 0.338 -12.778 2.405 1.00 72.69 107 PRO A CA 1
ATOM 830 C C . PRO A 1 107 ? 1.583 -12.682 3.305 1.00 72.69 107 PRO A C 1
ATOM 832 O O . PRO A 1 107 ? 2.690 -12.964 2.852 1.00 72.69 107 PRO A O 1
ATOM 835 N N . LEU A 1 108 ? 1.422 -12.291 4.576 1.00 77.12 108 LEU A N 1
ATOM 836 C CA . LEU A 1 108 ? 2.507 -12.141 5.541 1.00 77.12 108 LEU A CA 1
ATOM 837 C C . LEU A 1 108 ? 2.191 -12.896 6.851 1.00 77.12 108 LEU A C 1
ATOM 839 O O . LEU A 1 108 ? 1.294 -12.487 7.586 1.00 77.12 108 LEU A O 1
ATOM 843 N N . PRO A 1 109 ? 2.945 -13.960 7.195 1.00 71.50 109 PRO A N 1
ATOM 844 C CA . PRO A 1 109 ? 2.636 -14.843 8.328 1.00 71.50 109 PRO A CA 1
ATOM 845 C C . PRO A 1 109 ? 2.940 -14.258 9.721 1.00 71.50 109 PRO A C 1
ATOM 847 O O . PRO A 1 109 ? 2.652 -14.901 10.725 1.00 71.50 109 PRO A O 1
ATOM 850 N N . ARG A 1 110 ? 3.559 -13.072 9.813 1.00 75.19 110 ARG A N 1
ATOM 851 C CA . ARG A 1 110 ? 3.937 -12.423 11.089 1.00 75.19 110 ARG A CA 1
ATOM 852 C C . ARG A 1 110 ? 3.229 -11.087 11.340 1.00 75.19 110 ARG A C 1
ATOM 854 O O . ARG A 1 110 ? 3.661 -10.336 12.206 1.00 75.19 110 ARG A O 1
ATOM 861 N N . CYS A 1 111 ? 2.172 -10.788 10.590 1.00 79.75 111 CYS A N 1
ATOM 862 C CA . CYS A 1 111 ? 1.404 -9.555 10.762 1.00 79.75 111 CYS A CA 1
ATOM 863 C C . CYS A 1 111 ? 0.246 -9.762 11.738 1.00 79.75 111 CYS A C 1
ATOM 865 O O . CYS A 1 111 ? -0.412 -10.807 11.718 1.00 79.75 111 CYS A O 1
ATOM 867 N N . LYS A 1 112 ? -0.024 -8.759 12.574 1.00 85.44 112 LYS A N 1
ATOM 868 C CA . LYS A 1 112 ? -1.232 -8.720 13.408 1.00 85.44 112 LYS A CA 1
ATOM 869 C C . LYS A 1 112 ? -2.455 -8.508 12.518 1.00 85.44 112 LYS A C 1
ATOM 871 O O . LYS A 1 112 ? -2.352 -7.939 11.434 1.00 85.44 112 LYS A O 1
ATOM 876 N N . GLU A 1 113 ? -3.632 -8.927 12.976 1.00 83.75 113 GLU A N 1
ATOM 877 C CA . GLU A 1 113 ? -4.880 -8.691 12.227 1.00 83.75 113 GLU A CA 1
ATOM 878 C C . GLU A 1 113 ? -5.202 -7.190 12.046 1.00 83.75 113 GLU A C 1
ATOM 880 O O . GLU A 1 113 ? -5.948 -6.839 11.127 1.00 83.75 113 GLU A O 1
ATOM 885 N N . ASP A 1 114 ? -4.644 -6.317 12.898 1.00 83.44 114 ASP A N 1
ATOM 886 C CA . ASP A 1 114 ? -4.782 -4.856 12.795 1.00 83.44 114 ASP A CA 1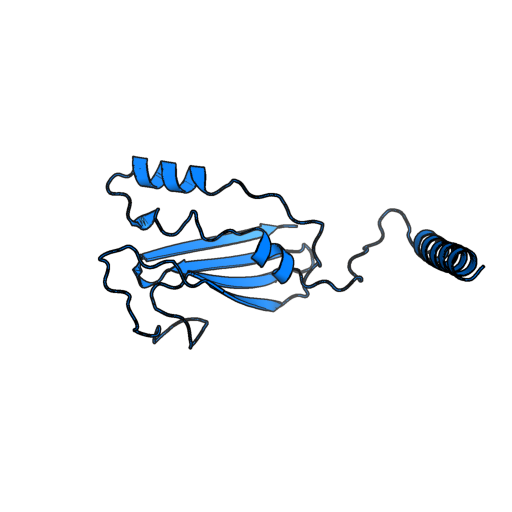
ATOM 887 C C . ASP A 1 114 ? -3.636 -4.160 12.048 1.00 83.44 114 ASP A C 1
ATOM 889 O O . ASP A 1 114 ? -3.667 -2.944 11.895 1.00 83.44 114 ASP A O 1
ATOM 893 N N . ASP A 1 115 ? -2.628 -4.892 11.572 1.00 85.12 115 ASP A N 1
ATOM 894 C CA . ASP A 1 115 ? -1.573 -4.273 10.771 1.00 85.12 115 ASP A CA 1
ATOM 895 C C . ASP A 1 115 ? -2.117 -3.880 9.392 1.00 85.12 115 ASP A C 1
ATOM 897 O O . ASP A 1 115 ? -2.916 -4.602 8.784 1.00 85.12 115 ASP A O 1
ATOM 901 N N . LEU A 1 116 ? -1.621 -2.765 8.851 1.00 84.69 116 LEU A N 1
ATOM 902 C CA . LEU A 1 116 ? -1.804 -2.465 7.436 1.00 84.69 116 LEU A CA 1
ATOM 903 C C . LEU A 1 116 ? -0.822 -3.310 6.635 1.00 84.69 116 LEU A C 1
ATOM 905 O O . LEU A 1 116 ? 0.384 -3.064 6.666 1.00 84.69 116 LEU A O 1
ATOM 909 N N . VAL A 1 117 ? -1.338 -4.260 5.871 1.00 87.38 117 VAL A N 1
ATOM 910 C CA . VAL A 1 117 ? -0.561 -5.076 4.941 1.00 87.38 117 VAL A CA 1
ATOM 911 C C . VAL A 1 117 ? -0.585 -4.424 3.559 1.00 87.38 117 VAL A C 1
ATOM 913 O O . VAL A 1 117 ? -1.614 -3.923 3.114 1.00 87.38 117 VAL A O 1
ATOM 916 N N . PHE A 1 118 ? 0.562 -4.417 2.880 1.00 87.44 118 PHE A N 1
ATOM 917 C CA . PHE A 1 118 ? 0.720 -3.935 1.511 1.00 87.44 118 PHE A CA 1
ATOM 918 C C . PHE A 1 118 ? 1.427 -4.979 0.666 1.00 87.44 118 PHE A C 1
ATOM 920 O O . PHE A 1 118 ? 2.515 -5.454 1.004 1.00 87.44 118 PHE A O 1
ATOM 927 N N . VAL A 1 119 ? 0.806 -5.290 -0.464 1.00 89.06 119 VAL A N 1
ATOM 928 C CA . VAL A 1 119 ? 1.340 -6.184 -1.484 1.00 89.06 119 VAL A CA 1
ATOM 929 C C . VAL A 1 119 ? 1.325 -5.449 -2.803 1.00 89.06 119 VAL A C 1
ATOM 931 O O . VAL A 1 119 ? 0.358 -4.763 -3.125 1.00 89.06 119 VAL A O 1
ATOM 934 N N . ALA A 1 120 ? 2.381 -5.595 -3.583 1.00 89.69 120 ALA A N 1
ATOM 935 C CA . ALA A 1 120 ? 2.417 -5.049 -4.920 1.00 89.69 120 ALA A CA 1
ATOM 936 C C . ALA A 1 120 ? 3.186 -5.952 -5.867 1.00 89.69 120 ALA A C 1
ATOM 938 O O . ALA A 1 120 ? 4.147 -6.599 -5.467 1.00 89.69 120 ALA A O 1
ATOM 939 N N . GLU A 1 121 ? 2.770 -5.966 -7.125 1.00 90.25 121 GLU A N 1
ATOM 940 C CA . GLU A 1 121 ? 3.334 -6.804 -8.171 1.00 90.25 121 GLU A CA 1
ATOM 941 C C . GLU A 1 121 ? 3.451 -6.010 -9.466 1.00 90.25 121 GLU A C 1
ATOM 943 O O . GLU A 1 121 ? 2.553 -5.256 -9.846 1.00 90.25 121 GLU A O 1
ATOM 948 N N . GLN A 1 122 ? 4.553 -6.192 -10.179 1.00 92.50 122 GLN A N 1
ATOM 949 C CA . GLN A 1 122 ? 4.661 -5.740 -11.556 1.00 92.50 122 GLN A CA 1
ATOM 950 C C . GLN A 1 122 ? 3.975 -6.735 -12.496 1.00 92.50 122 GLN A C 1
ATOM 952 O O . GLN A 1 122 ? 4.554 -7.753 -12.862 1.00 92.50 122 GLN A O 1
ATOM 957 N N . VAL A 1 123 ? 2.761 -6.408 -12.930 1.00 94.62 123 VAL A N 1
ATOM 958 C CA . VAL A 1 123 ? 1.911 -7.300 -13.738 1.00 94.62 123 VAL A CA 1
ATOM 959 C C . VAL A 1 123 ? 2.109 -7.139 -15.248 1.00 94.62 123 VAL A C 1
ATOM 961 O O . VAL A 1 123 ? 1.682 -7.986 -16.025 1.00 94.62 123 VAL A O 1
ATOM 964 N N . SER A 1 124 ? 2.767 -6.062 -15.689 1.00 91.62 124 SER A N 1
ATOM 965 C CA . SER A 1 124 ? 3.142 -5.854 -17.094 1.00 91.62 124 SER A CA 1
ATOM 966 C C . SER A 1 124 ? 4.429 -5.041 -17.197 1.00 91.62 124 SER A C 1
ATOM 968 O O . SER A 1 124 ? 4.663 -4.152 -16.381 1.00 91.62 124 SER A O 1
ATOM 970 N N . HIS A 1 125 ? 5.274 -5.320 -18.193 1.00 85.94 125 HIS A N 1
ATOM 971 C CA . HIS A 1 125 ? 6.517 -4.571 -18.441 1.00 85.94 125 HIS A CA 1
ATOM 972 C C . HIS A 1 125 ? 6.442 -3.671 -19.689 1.00 85.94 125 HIS A C 1
ATOM 974 O O . HIS A 1 125 ? 7.063 -2.610 -19.721 1.00 85.94 125 HIS A O 1
ATOM 980 N N . HIS A 1 126 ? 5.629 -4.044 -20.681 1.00 86.06 126 HIS A N 1
ATOM 981 C CA . HIS A 1 126 ? 5.409 -3.284 -21.914 1.00 86.06 126 HIS A CA 1
ATOM 982 C C . HIS A 1 126 ? 3.910 -3.268 -22.267 1.00 86.06 126 HIS A C 1
ATOM 984 O O . HIS A 1 126 ? 3.447 -4.176 -22.956 1.00 86.06 126 HIS A O 1
ATOM 990 N N . PRO A 1 127 ? 3.140 -2.266 -21.803 1.00 89.88 127 PRO A N 1
ATOM 991 C CA . PRO A 1 127 ? 3.566 -1.112 -21.001 1.00 89.88 127 PRO A CA 1
ATOM 992 C C . PRO A 1 127 ? 3.811 -1.465 -19.518 1.00 89.88 127 PRO A C 1
ATOM 994 O O . PRO A 1 127 ? 3.313 -2.490 -19.047 1.00 89.88 127 PRO A O 1
ATOM 997 N N . PRO A 1 128 ? 4.581 -0.659 -18.763 1.00 86.50 128 PRO A N 1
ATOM 998 C CA . PRO A 1 128 ? 4.859 -0.924 -17.354 1.00 86.50 128 PRO A CA 1
ATOM 999 C C . PRO A 1 128 ? 3.626 -0.668 -16.472 1.00 86.50 128 PRO A C 1
ATOM 1001 O O . PRO A 1 128 ? 3.174 0.466 -16.315 1.00 86.50 128 PRO A O 1
ATOM 1004 N N . ILE A 1 129 ? 3.113 -1.728 -15.842 1.00 89.25 129 ILE A N 1
ATOM 1005 C CA . ILE A 1 129 ? 1.967 -1.677 -14.923 1.00 89.25 129 ILE A CA 1
ATOM 1006 C C . ILE A 1 129 ? 2.330 -2.389 -13.620 1.00 89.25 129 ILE A C 1
ATOM 1008 O O . ILE A 1 129 ? 2.749 -3.549 -13.636 1.00 89.25 129 ILE A O 1
ATOM 1012 N N . SER A 1 130 ? 2.133 -1.704 -12.494 1.00 88.94 130 SER A N 1
ATOM 1013 C CA . SER A 1 130 ? 2.240 -2.290 -11.154 1.00 88.94 130 SER A CA 1
ATOM 1014 C C . SER A 1 130 ? 0.859 -2.331 -10.497 1.00 88.94 130 SER A C 1
ATOM 1016 O O . SER A 1 130 ? 0.248 -1.280 -10.322 1.00 88.94 130 SER A O 1
ATOM 1018 N N . ALA A 1 131 ? 0.369 -3.505 -10.110 1.00 91.38 131 ALA A N 1
ATOM 1019 C CA . ALA A 1 131 ? -0.832 -3.648 -9.289 1.00 91.38 131 ALA A CA 1
ATOM 1020 C C . ALA A 1 131 ? -0.452 -3.643 -7.805 1.00 91.38 131 ALA A C 1
ATOM 1022 O O . ALA A 1 131 ? 0.638 -4.086 -7.440 1.00 91.38 131 ALA A O 1
ATOM 1023 N N . PHE A 1 132 ? -1.325 -3.136 -6.941 1.00 88.56 132 PHE A N 1
ATOM 1024 C CA . PHE A 1 132 ? -1.108 -3.160 -5.502 1.00 88.56 132 PHE A CA 1
ATOM 1025 C C . PHE A 1 132 ? -2.407 -3.288 -4.711 1.00 88.56 132 PHE A C 1
ATOM 1027 O O . PHE A 1 132 ? -3.475 -2.844 -5.128 1.00 88.56 132 PHE A O 1
ATOM 1034 N N . MET A 1 133 ? -2.275 -3.914 -3.548 1.00 89.00 133 MET A N 1
ATOM 1035 C CA . MET A 1 133 ? -3.317 -4.152 -2.565 1.00 89.00 133 MET A CA 1
ATOM 1036 C C . MET A 1 133 ? -2.851 -3.617 -1.215 1.00 89.00 133 MET A C 1
ATOM 1038 O O . MET A 1 133 ? -1.698 -3.808 -0.817 1.00 89.00 133 MET A O 1
ATOM 1042 N N . ARG A 1 134 ? -3.773 -2.989 -0.495 1.00 86.81 134 ARG A N 1
ATOM 1043 C CA . ARG A 1 134 ? -3.645 -2.613 0.909 1.00 86.81 134 ARG A CA 1
ATOM 1044 C C . ARG A 1 134 ? -4.814 -3.171 1.680 1.00 86.81 134 ARG A C 1
ATOM 1046 O O . ARG A 1 134 ? -5.948 -3.015 1.241 1.00 86.81 134 ARG A O 1
ATOM 1053 N N . ASN A 1 135 ? -4.569 -3.764 2.837 1.00 86.94 135 ASN A N 1
ATOM 1054 C CA . ASN A 1 135 ? -5.655 -4.267 3.663 1.00 86.94 135 ASN A CA 1
ATOM 1055 C C . ASN A 1 135 ? -5.356 -4.166 5.159 1.00 86.94 135 ASN A C 1
ATOM 1057 O O . ASN A 1 135 ? -4.222 -4.350 5.592 1.00 86.94 135 ASN A O 1
ATOM 1061 N N . ILE A 1 136 ? -6.407 -3.910 5.938 1.00 85.94 136 ILE A N 1
ATOM 1062 C CA . ILE A 1 136 ? -6.425 -4.034 7.399 1.00 85.94 136 ILE A CA 1
ATOM 1063 C C . ILE A 1 136 ? -7.560 -5.000 7.724 1.00 85.94 136 ILE A C 1
ATOM 1065 O O . ILE A 1 136 ? -8.738 -4.639 7.648 1.00 85.94 136 ILE A O 1
ATOM 1069 N N . LYS A 1 137 ? -7.213 -6.251 8.042 1.00 84.25 137 LYS A N 1
ATOM 1070 C CA . LYS A 1 137 ? -8.187 -7.349 8.149 1.00 84.25 137 LYS A CA 1
ATOM 1071 C C . LYS A 1 137 ? -9.221 -7.078 9.240 1.00 84.25 137 LYS A C 1
ATOM 1073 O O . LYS A 1 137 ? -10.416 -7.190 8.981 1.00 84.25 137 LYS A O 1
ATOM 1078 N N . ARG A 1 138 ? -8.774 -6.666 10.431 1.00 84.50 138 ARG A N 1
ATOM 1079 C CA . ARG A 1 138 ? -9.650 -6.398 11.584 1.00 84.50 138 ARG A CA 1
ATOM 1080 C C . ARG A 1 138 ? -10.646 -5.266 11.325 1.00 84.50 138 ARG A C 1
ATOM 1082 O O . ARG A 1 138 ? -11.777 -5.341 11.789 1.00 84.50 138 ARG A O 1
ATOM 1089 N N . ARG A 1 139 ? -10.233 -4.235 10.583 1.00 83.44 139 ARG A N 1
ATOM 1090 C CA . ARG A 1 139 ? -11.059 -3.050 10.290 1.00 83.44 139 ARG A CA 1
ATOM 1091 C C . ARG A 1 139 ? -11.919 -3.209 9.033 1.00 83.44 139 ARG A C 1
ATOM 1093 O O . ARG A 1 139 ? -12.633 -2.284 8.671 1.00 83.44 139 ARG A O 1
ATOM 1100 N N . GLY A 1 140 ? -11.836 -4.349 8.339 1.00 83.50 140 GLY A N 1
ATOM 1101 C CA . GLY A 1 140 ? -12.573 -4.575 7.091 1.00 83.50 140 GLY A CA 1
ATOM 1102 C C . GLY A 1 140 ? -12.173 -3.623 5.957 1.00 83.50 140 GLY A C 1
ATOM 1103 O O . GLY A 1 140 ? -12.947 -3.423 5.024 1.00 83.50 140 GLY A O 1
ATOM 1104 N N . PHE A 1 141 ? -10.981 -3.025 6.027 1.00 84.94 141 PHE A N 1
ATOM 1105 C CA . PHE A 1 141 ? -10.476 -2.112 5.006 1.00 84.94 141 PHE A CA 1
ATOM 1106 C C . PHE A 1 141 ? -9.680 -2.888 3.953 1.00 84.94 141 PHE A C 1
ATOM 1108 O O . PHE A 1 141 ? -8.774 -3.652 4.296 1.00 84.94 141 PHE A O 1
ATOM 1115 N N . CYS A 1 142 ? -9.995 -2.670 2.677 1.00 87.50 142 CYS A N 1
ATOM 1116 C CA . CYS A 1 142 ? -9.258 -3.220 1.544 1.00 87.50 142 CYS A CA 1
ATOM 1117 C C . CYS A 1 142 ? -9.289 -2.230 0.373 1.00 87.50 142 CYS A C 1
ATOM 1119 O O . CYS A 1 142 ? -10.358 -1.792 -0.047 1.00 87.50 142 CYS A O 1
ATOM 1121 N N . GLU A 1 143 ? -8.120 -1.896 -0.156 1.00 85.31 143 GLU A N 1
ATOM 1122 C CA . GLU A 1 143 ? -7.929 -1.034 -1.317 1.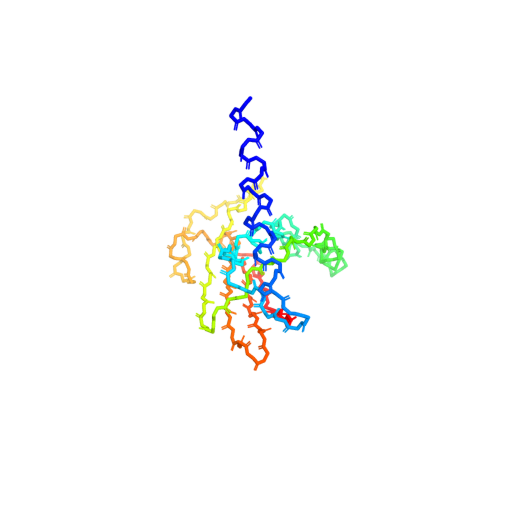00 85.31 143 GLU A CA 1
ATOM 1123 C C . GLU A 1 143 ? -7.094 -1.799 -2.347 1.00 85.31 143 GLU A C 1
ATOM 1125 O O . GLU A 1 143 ? -5.984 -2.244 -2.054 1.00 85.31 143 GLU A O 1
ATOM 1130 N N . CYS A 1 144 ? -7.618 -1.927 -3.563 1.00 89.75 144 CYS A N 1
ATOM 1131 C CA . CYS A 1 144 ? -6.921 -2.526 -4.695 1.00 89.75 144 CYS A CA 1
ATOM 1132 C C . CYS A 1 144 ? -6.858 -1.503 -5.823 1.00 89.75 144 CYS A C 1
ATOM 1134 O O . CYS A 1 144 ? -7.872 -0.910 -6.188 1.00 89.75 144 CYS A O 1
ATOM 1136 N N . THR A 1 145 ? -5.680 -1.301 -6.395 1.00 87.31 145 THR A N 1
ATOM 1137 C CA . THR A 1 145 ? -5.474 -0.325 -7.470 1.00 87.31 145 THR A CA 1
ATOM 1138 C C . THR A 1 145 ? -4.215 -0.687 -8.260 1.00 87.31 145 THR A C 1
ATOM 1140 O O . THR A 1 145 ? -3.509 -1.648 -7.948 1.00 87.31 145 THR A O 1
ATOM 1143 N N . TYR A 1 146 ? -3.956 0.033 -9.341 1.00 86.56 146 TYR A N 1
ATOM 1144 C CA . TYR A 1 146 ? -2.790 -0.166 -10.180 1.00 86.56 146 TYR A CA 1
ATOM 1145 C C . TYR A 1 146 ? -2.231 1.174 -10.640 1.00 86.56 146 TYR A C 1
ATOM 1147 O O . TYR A 1 146 ? -2.938 2.167 -10.791 1.00 86.56 146 TYR A O 1
ATOM 1155 N N . LEU A 1 147 ? -0.929 1.182 -10.888 1.00 83.25 147 LEU A N 1
ATOM 1156 C CA . LEU A 1 147 ? -0.212 2.300 -11.464 1.00 83.25 147 LEU A CA 1
ATOM 1157 C C . LEU A 1 147 ? 0.241 1.909 -12.866 1.00 83.25 147 LEU A C 1
ATOM 1159 O O . LEU A 1 147 ? 1.085 1.025 -13.027 1.00 83.25 147 LEU A O 1
ATOM 1163 N N . HIS A 1 148 ? -0.310 2.592 -13.864 1.00 82.62 148 HIS A N 1
ATOM 1164 C CA . HIS A 1 148 ? 0.233 2.609 -15.217 1.00 82.62 148 HIS A CA 1
ATOM 1165 C C . HIS A 1 148 ? 1.301 3.707 -15.271 1.00 82.62 148 HIS A C 1
ATOM 1167 O O . HIS A 1 148 ? 1.010 4.852 -14.920 1.00 82.62 148 HIS A O 1
ATOM 1173 N N . LYS A 1 149 ? 2.537 3.345 -15.617 1.00 70.12 149 LYS A N 1
ATOM 1174 C CA . LYS A 1 149 ? 3.673 4.275 -15.681 1.00 70.12 149 LYS A CA 1
ATOM 1175 C C . LYS A 1 149 ? 4.015 4.692 -17.101 1.00 70.12 149 LYS A C 1
ATOM 1177 O O . LYS A 1 149 ? 3.802 3.873 -18.020 1.00 70.12 149 LYS A O 1
#

pLDDT: mean 72.09, std 14.79, range [41.62, 94.62]